Protein AF-A0A7C6UJ28-F1 (afdb_monomer_lite)

Radius of gyration: 17.86 Å; chains: 1; bounding box: 39×26×48 Å

Secondary structure (DSSP, 8-state):
-HHHHHHHHHTT-HHHHHHHHHHHHHHHHHHHHHHHTHHHHHHHHHS-GGGG--HHHHHHHHHHHHHHHHTTB-TTT-PBPEEEEETTEEEEEE-TTSS-EEE----

Structure (mmCIF, N/CA/C/O backbone):
data_AF-A0A7C6UJ28-F1
#
_entry.id   AF-A0A7C6UJ28-F1
#
loop_
_atom_site.group_PDB
_atom_site.id
_atom_site.type_symbol
_atom_site.label_atom_id
_atom_site.label_alt_id
_atom_site.label_comp_id
_atom_site.label_asym_id
_atom_site.label_entity_id
_atom_site.label_seq_id
_atom_site.pdbx_PDB_ins_code
_atom_site.Cartn_x
_atom_site.Cartn_y
_atom_site.Cartn_z
_atom_site.occupancy
_atom_site.B_iso_or_equiv
_atom_site.auth_seq_id
_atom_site.auth_comp_id
_atom_site.auth_asym_id
_atom_site.auth_atom_id
_atom_site.pdbx_PDB_model_num
ATOM 1 N N . MET A 1 1 ? -1.649 4.687 7.424 1.00 88.56 1 MET A N 1
ATOM 2 C CA . MET A 1 1 ? -0.947 3.681 8.258 1.00 88.56 1 MET A CA 1
ATOM 3 C C . MET A 1 1 ? -0.900 4.050 9.739 1.00 88.56 1 MET A C 1
ATOM 5 O O . MET A 1 1 ? -1.548 3.369 10.520 1.00 88.56 1 MET A O 1
ATOM 9 N N . LYS A 1 2 ? -0.223 5.137 10.154 1.00 95.19 2 LYS A N 1
ATOM 10 C CA . LYS A 1 2 ? -0.137 5.535 11.580 1.00 95.19 2 LYS A CA 1
ATOM 11 C C . LYS A 1 2 ? -1.503 5.643 12.280 1.00 95.19 2 LYS A C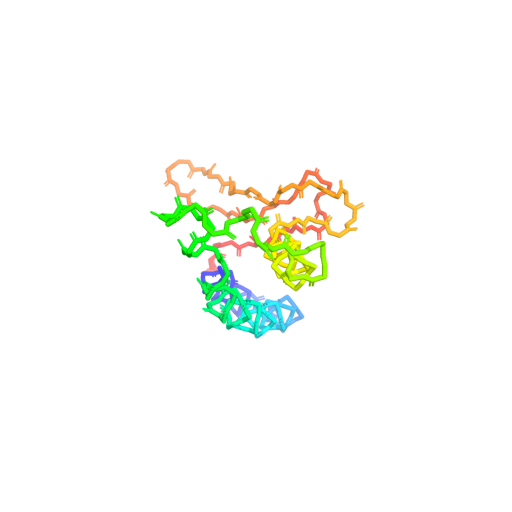 1
ATOM 13 O O . LYS A 1 2 ? -1.683 5.036 13.327 1.00 95.19 2 LYS A O 1
ATOM 18 N N . GLN A 1 3 ? -2.458 6.359 11.679 1.00 96.62 3 GLN A N 1
ATOM 19 C CA . GLN A 1 3 ? -3.813 6.521 12.228 1.00 96.62 3 GLN A CA 1
ATOM 20 C C . GLN A 1 3 ? -4.544 5.182 12.400 1.00 96.62 3 GLN A C 1
ATOM 22 O O . GLN A 1 3 ? -5.068 4.925 13.477 1.00 96.62 3 GLN A O 1
ATOM 27 N N . ALA A 1 4 ? -4.496 4.303 11.392 1.00 97.44 4 ALA A N 1
ATOM 28 C CA . ALA A 1 4 ? -5.105 2.975 11.460 1.00 97.44 4 ALA A CA 1
ATOM 29 C C . ALA A 1 4 ? -4.544 2.130 12.614 1.00 97.44 4 ALA A C 1
ATOM 31 O O . ALA A 1 4 ? -5.300 1.534 13.373 1.00 97.44 4 ALA A O 1
ATOM 32 N N . LYS A 1 5 ? -3.218 2.141 12.814 1.00 98.12 5 LYS A N 1
ATOM 33 C CA . LYS A 1 5 ? -2.581 1.446 13.945 1.00 98.12 5 LYS A CA 1
ATOM 34 C C . LYS A 1 5 ? -3.013 2.019 15.297 1.00 98.12 5 LYS A C 1
ATOM 36 O O . LYS A 1 5 ? -3.275 1.258 16.224 1.00 98.12 5 LYS A O 1
ATOM 41 N N . THR A 1 6 ? -3.092 3.346 15.422 1.00 98.06 6 THR A N 1
ATOM 42 C CA . THR A 1 6 ? -3.585 3.997 16.647 1.00 98.06 6 THR A CA 1
ATOM 43 C C . THR A 1 6 ? -5.035 3.608 16.932 1.00 98.06 6 THR A C 1
ATOM 45 O O . THR A 1 6 ? -5.346 3.243 18.064 1.00 98.06 6 THR A O 1
ATOM 48 N N . ALA A 1 7 ? -5.896 3.623 15.911 1.00 98.00 7 ALA A N 1
ATOM 49 C CA . ALA A 1 7 ? -7.285 3.198 16.025 1.00 98.00 7 ALA A CA 1
ATOM 50 C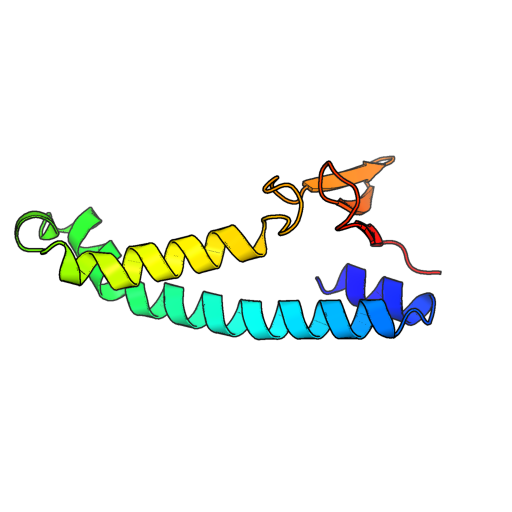 C . ALA A 1 7 ? -7.380 1.725 16.451 1.00 98.00 7 ALA A C 1
ATOM 52 O O . ALA A 1 7 ? -7.968 1.437 17.491 1.00 98.00 7 ALA A O 1
ATOM 53 N N . ALA A 1 8 ? -6.723 0.808 15.733 1.00 97.94 8 ALA A N 1
ATOM 54 C CA . ALA A 1 8 ? -6.696 -0.618 16.063 1.00 97.94 8 ALA A CA 1
ATOM 55 C C . ALA A 1 8 ? -6.257 -0.868 17.514 1.00 97.94 8 ALA A C 1
ATOM 57 O O . ALA A 1 8 ? -6.914 -1.612 18.237 1.00 97.94 8 ALA A O 1
ATOM 58 N N . ARG A 1 9 ? -5.210 -0.172 17.980 1.00 97.94 9 ARG A N 1
ATOM 59 C CA . ARG A 1 9 ? -4.752 -0.250 19.374 1.00 97.94 9 ARG A CA 1
ATOM 60 C C . ARG A 1 9 ? -5.798 0.253 20.372 1.00 97.94 9 ARG A C 1
ATOM 62 O O . ARG A 1 9 ? -5.985 -0.388 21.397 1.00 97.94 9 ARG A O 1
ATOM 69 N N . SER A 1 10 ? -6.464 1.378 20.099 1.00 98.25 10 SER A N 1
ATOM 70 C CA . SER A 1 10 ? -7.496 1.929 20.999 1.00 98.25 10 SER A CA 1
ATOM 71 C C . SER A 1 10 ? -8.731 1.029 21.132 1.00 98.25 10 SER A C 1
ATOM 73 O O . SER A 1 10 ? -9.396 1.041 22.163 1.00 98.25 10 SER A O 1
ATOM 75 N N . TRP A 1 11 ? -9.003 0.225 20.102 1.00 97.75 11 TRP A N 1
ATOM 76 C CA . TRP A 1 11 ? -10.065 -0.779 20.078 1.00 97.75 11 TRP A CA 1
ATOM 77 C C . TRP A 1 11 ? -9.596 -2.169 20.531 1.00 97.75 11 TRP A C 1
ATOM 79 O O . TRP A 1 11 ? -10.367 -3.116 20.430 1.00 97.75 11 TRP A O 1
ATOM 89 N N . GLU A 1 12 ? -8.347 -2.307 20.992 1.00 98.25 12 GLU A N 1
ATOM 90 C CA . GLU A 1 12 ? -7.734 -3.588 21.385 1.00 98.25 12 GLU A CA 1
ATOM 91 C C . GLU A 1 12 ? -7.763 -4.661 20.273 1.00 98.25 12 GLU A C 1
ATOM 93 O O . GLU A 1 12 ? -7.654 -5.860 20.528 1.00 98.25 12 GLU A O 1
ATOM 98 N N . ASN A 1 13 ? -7.849 -4.237 19.006 1.00 97.50 13 ASN A N 1
ATOM 99 C CA . ASN A 1 13 ? -7.786 -5.114 17.840 1.00 97.50 13 ASN A CA 1
ATOM 100 C C . ASN A 1 13 ? -6.321 -5.378 17.457 1.00 97.50 13 ASN A C 1
ATOM 102 O O . ASN A 1 13 ? -5.776 -4.800 16.511 1.00 97.50 13 ASN A O 1
ATOM 106 N N . TYR A 1 14 ? -5.659 -6.224 18.248 1.00 97.50 14 TYR A N 1
ATOM 107 C CA . TYR A 1 14 ? -4.237 -6.530 18.083 1.00 97.50 14 TYR A CA 1
ATOM 108 C C . TYR A 1 14 ? -3.926 -7.311 16.800 1.00 97.50 14 TYR A C 1
ATOM 110 O O . TYR A 1 14 ? -2.863 -7.111 16.221 1.00 97.50 14 TYR A O 1
ATOM 118 N N . GLU A 1 15 ? -4.865 -8.124 16.307 1.00 97.06 15 GLU A N 1
ATOM 119 C CA . GLU A 1 15 ? -4.712 -8.834 15.032 1.00 97.06 15 GLU A CA 1
ATOM 120 C C . GLU A 1 15 ? -4.569 -7.848 13.861 1.00 97.06 15 GLU A C 1
ATOM 122 O O . GLU A 1 15 ? -3.641 -7.951 13.058 1.00 97.06 15 GLU A O 1
ATOM 127 N N . GLU A 1 16 ? -5.455 -6.850 13.785 1.00 96.31 16 GLU A N 1
ATOM 128 C CA . GLU A 1 16 ? -5.381 -5.800 12.766 1.00 96.31 16 GLU A CA 1
ATOM 129 C C . GLU A 1 16 ? -4.129 -4.933 12.944 1.00 96.31 16 GLU A C 1
ATOM 131 O O . GLU A 1 16 ? -3.464 -4.577 11.971 1.00 96.31 16 GLU A O 1
ATOM 136 N N . LEU A 1 17 ? -3.763 -4.623 14.193 1.00 97.94 17 LEU A N 1
ATOM 137 C CA . LEU A 1 17 ? -2.547 -3.871 14.496 1.00 97.94 17 LEU A CA 1
ATOM 138 C C . LEU A 1 17 ? -1.292 -4.574 13.962 1.00 97.94 17 LEU A C 1
ATOM 140 O O . LEU A 1 17 ? -0.425 -3.906 13.395 1.00 97.94 17 LEU A O 1
ATOM 144 N N . ASP A 1 18 ? -1.181 -5.888 14.138 1.00 97.81 18 ASP A N 1
ATOM 145 C CA . ASP A 1 18 ? -0.019 -6.647 13.680 1.00 97.81 18 ASP A CA 1
ATOM 146 C C . ASP A 1 18 ? 0.007 -6.785 12.154 1.00 97.81 18 ASP A C 1
ATOM 148 O O . ASP A 1 18 ? 1.058 -6.546 11.556 1.00 97.81 18 ASP A O 1
ATOM 152 N N . LYS A 1 19 ? -1.145 -7.001 11.500 1.00 95.62 19 LYS A N 1
ATOM 153 C CA . LYS A 1 19 ? -1.245 -6.933 10.028 1.00 95.62 19 LYS A CA 1
ATOM 154 C C . LYS A 1 19 ? -0.757 -5.587 9.491 1.00 95.62 19 LYS A C 1
ATOM 156 O O . LYS A 1 19 ? 0.061 -5.540 8.574 1.00 95.62 19 LYS A O 1
ATOM 161 N N . LEU A 1 20 ? -1.201 -4.483 10.093 1.00 96.94 20 LEU A N 1
ATOM 162 C CA . LEU A 1 20 ? -0.789 -3.133 9.699 1.00 96.94 20 LEU A CA 1
ATOM 163 C C . LEU A 1 20 ? 0.710 -2.876 9.920 1.00 96.94 20 LEU A C 1
ATOM 165 O O . LEU A 1 20 ? 1.307 -2.120 9.153 1.00 96.94 20 LEU A O 1
ATOM 169 N N . LYS A 1 21 ? 1.336 -3.478 10.941 1.00 97.44 21 LYS A N 1
ATOM 170 C CA . LYS A 1 21 ? 2.799 -3.411 11.122 1.00 97.44 21 LYS A CA 1
ATOM 171 C C . LYS A 1 21 ? 3.528 -4.166 10.016 1.00 97.44 21 LYS A C 1
ATOM 173 O O . LYS A 1 21 ? 4.430 -3.596 9.416 1.00 97.44 21 LYS A O 1
ATOM 178 N N . SER A 1 22 ? 3.100 -5.388 9.694 1.00 95.94 22 SER A N 1
ATOM 179 C CA . SER A 1 22 ? 3.709 -6.174 8.614 1.00 95.94 22 SER A CA 1
ATOM 180 C C . SER A 1 22 ? 3.632 -5.454 7.266 1.00 95.94 22 SER A C 1
ATOM 182 O O . SER A 1 22 ? 4.624 -5.402 6.543 1.00 95.94 22 SER A O 1
ATOM 184 N N . ILE A 1 23 ? 2.491 -4.826 6.955 1.00 95.38 23 ILE A N 1
ATOM 185 C CA . ILE A 1 23 ? 2.349 -4.009 5.741 1.00 95.38 23 ILE A CA 1
ATOM 186 C C . ILE A 1 23 ? 3.301 -2.802 5.788 1.00 95.38 23 ILE A C 1
ATOM 188 O O 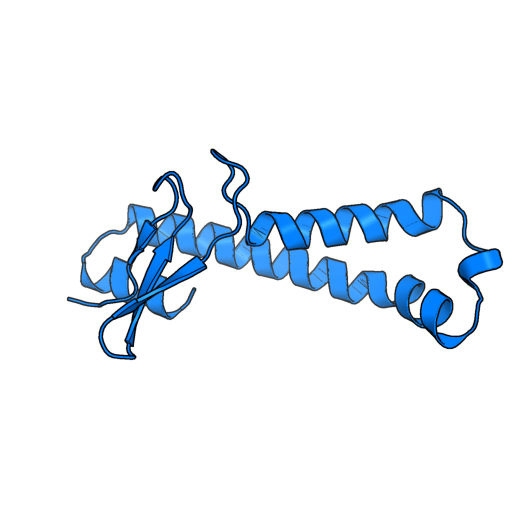. ILE A 1 23 ? 3.871 -2.430 4.764 1.00 95.38 23 ILE A O 1
ATOM 192 N N . GLU A 1 24 ? 3.507 -2.179 6.954 1.00 96.00 24 GLU A N 1
ATOM 193 C CA . GLU A 1 24 ? 4.374 -0.999 7.090 1.00 96.00 24 GLU A CA 1
ATOM 194 C C . GLU A 1 24 ? 5.837 -1.358 6.879 1.00 96.00 24 GLU A C 1
ATOM 196 O O . GLU A 1 24 ? 6.556 -0.629 6.198 1.00 96.00 24 GLU A O 1
ATOM 201 N N . ASP A 1 25 ? 6.267 -2.484 7.435 1.00 95.88 25 ASP A N 1
ATOM 202 C CA . ASP A 1 25 ? 7.632 -2.967 7.283 1.00 95.88 25 ASP A CA 1
ATOM 203 C C . ASP A 1 25 ? 7.904 -3.408 5.842 1.00 95.88 25 ASP A C 1
ATOM 205 O O . ASP A 1 25 ? 8.918 -3.005 5.272 1.00 95.88 25 ASP A O 1
ATOM 209 N N . TYR A 1 26 ? 6.957 -4.102 5.201 1.00 94.69 26 TYR A N 1
ATOM 210 C CA . TYR A 1 26 ? 7.047 -4.402 3.770 1.00 94.69 26 TYR A CA 1
ATOM 211 C C . TYR A 1 26 ? 7.078 -3.127 2.910 1.00 94.69 26 TYR A C 1
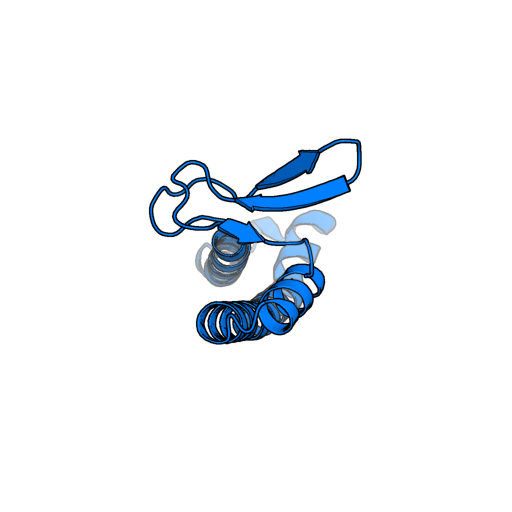ATOM 213 O O . TYR A 1 26 ? 7.864 -3.026 1.971 1.00 94.69 26 TYR A O 1
ATOM 221 N N . SER A 1 27 ? 6.296 -2.102 3.266 1.00 94.88 27 SER A N 1
ATOM 222 C CA . SER A 1 27 ? 6.301 -0.821 2.544 1.00 94.88 27 SER A CA 1
ATOM 223 C C . SER A 1 27 ? 7.669 -0.136 2.592 1.00 94.88 27 SER A C 1
ATOM 225 O O . SER A 1 27 ? 8.100 0.435 1.593 1.00 94.88 27 SER A O 1
ATOM 227 N N . LYS A 1 28 ? 8.378 -0.197 3.730 1.00 95.06 28 LYS A N 1
ATOM 228 C CA . LYS A 1 28 ? 9.730 0.379 3.863 1.00 95.06 28 LYS A CA 1
ATOM 229 C C . LYS A 1 28 ? 10.725 -0.297 2.924 1.00 95.06 28 LYS A C 1
ATOM 231 O O . LYS A 1 28 ? 11.514 0.402 2.293 1.00 95.06 28 LYS A O 1
ATOM 236 N N . ASP A 1 29 ? 10.668 -1.623 2.817 1.00 94.19 29 ASP A N 1
ATOM 237 C CA . ASP A 1 29 ? 11.498 -2.388 1.881 1.00 94.19 29 ASP A CA 1
ATOM 238 C C . ASP A 1 29 ? 11.218 -1.985 0.423 1.00 94.19 29 ASP A C 1
ATOM 240 O O . ASP A 1 29 ? 12.137 -1.633 -0.319 1.00 94.19 29 ASP A O 1
ATOM 244 N N . VAL A 1 30 ? 9.940 -1.936 0.035 1.00 93.88 30 VAL A N 1
ATOM 245 C CA . VAL A 1 30 ? 9.518 -1.516 -1.310 1.00 93.88 30 VAL A CA 1
ATOM 246 C C . VAL A 1 30 ? 9.996 -0.095 -1.632 1.00 93.88 30 VAL A C 1
ATOM 248 O O . VAL A 1 30 ? 10.554 0.138 -2.704 1.00 93.88 30 VAL A O 1
ATOM 251 N N . PHE A 1 31 ? 9.839 0.858 -0.709 1.00 92.31 31 PHE A N 1
ATOM 252 C CA . PHE A 1 31 ? 10.331 2.227 -0.905 1.00 92.31 31 PHE A CA 1
ATOM 253 C C . PHE A 1 31 ? 11.857 2.296 -1.020 1.00 92.31 31 PHE A C 1
ATOM 255 O O . PHE A 1 31 ? 12.371 3.096 -1.804 1.00 92.31 31 PHE A O 1
ATOM 262 N N . GLY A 1 32 ? 12.580 1.442 -0.290 1.00 91.94 32 GLY A N 1
ATOM 263 C CA . GLY A 1 32 ? 14.026 1.288 -0.435 1.00 91.94 32 GLY A CA 1
ATOM 264 C C . GLY A 1 32 ? 14.415 0.860 -1.850 1.00 91.94 32 GLY A C 1
ATOM 265 O O . GLY A 1 32 ? 15.249 1.516 -2.475 1.00 91.94 32 GLY A O 1
ATOM 266 N N . ARG A 1 33 ? 13.754 -0.175 -2.386 1.00 89.44 33 ARG A N 1
ATOM 267 C CA . ARG A 1 33 ? 13.991 -0.686 -3.748 1.00 89.44 33 ARG A CA 1
ATOM 268 C C . ARG A 1 33 ? 13.725 0.367 -4.826 1.00 89.44 33 ARG A C 1
ATOM 270 O O . ARG A 1 33 ? 14.575 0.597 -5.675 1.00 89.44 33 ARG A O 1
ATOM 277 N N . ILE A 1 34 ? 12.615 1.099 -4.739 1.00 88.19 34 ILE A N 1
ATOM 278 C CA . ILE A 1 34 ? 12.293 2.171 -5.704 1.00 88.19 34 ILE A CA 1
ATOM 279 C C . ILE A 1 34 ? 13.366 3.261 -5.726 1.00 88.19 34 ILE A C 1
ATOM 281 O O . ILE A 1 34 ? 13.692 3.793 -6.786 1.00 88.19 34 ILE A O 1
ATOM 285 N N . ASN A 1 35 ? 13.918 3.614 -4.562 1.00 86.75 35 ASN A N 1
ATOM 286 C CA . ASN A 1 35 ? 14.965 4.625 -4.503 1.00 86.75 35 ASN A CA 1
ATOM 287 C C . ASN A 1 35 ? 16.270 4.148 -5.162 1.00 86.75 35 ASN A C 1
ATOM 289 O O . ASN A 1 35 ? 16.974 4.971 -5.746 1.00 86.75 35 ASN A O 1
ATOM 293 N N . VAL A 1 36 ? 16.570 2.844 -5.106 1.00 85.06 36 VAL A N 1
ATOM 294 C CA . VAL A 1 36 ? 17.700 2.246 -5.833 1.00 85.06 36 VAL A CA 1
ATOM 295 C C . VAL A 1 36 ? 17.494 2.400 -7.338 1.00 85.06 36 VAL A C 1
ATOM 297 O O . VAL A 1 36 ? 18.372 2.942 -7.999 1.00 85.06 36 VAL A O 1
ATOM 300 N N . GLU A 1 37 ? 16.314 2.063 -7.865 1.00 86.69 37 GLU A N 1
ATOM 301 C CA . GLU A 1 37 ? 16.014 2.082 -9.312 1.00 86.69 37 GLU A CA 1
ATOM 302 C C . GLU A 1 37 ? 16.031 3.475 -9.975 1.00 86.69 37 GLU A C 1
ATOM 304 O O . GLU A 1 37 ? 15.927 3.600 -11.198 1.00 86.69 37 GLU A O 1
ATOM 309 N N . ARG A 1 38 ? 16.230 4.554 -9.205 1.00 81.81 38 ARG A N 1
ATOM 310 C CA . ARG A 1 38 ? 16.411 5.912 -9.752 1.00 81.81 38 ARG A CA 1
ATOM 311 C C . ARG A 1 38 ? 17.616 6.022 -10.690 1.00 81.81 38 ARG A C 1
ATOM 313 O O . ARG A 1 38 ? 17.635 6.934 -11.516 1.00 81.81 38 ARG A O 1
ATOM 320 N N . TRP A 1 39 ? 18.592 5.117 -10.570 1.00 78.00 39 TRP A N 1
ATOM 321 C CA . TRP A 1 39 ? 19.770 5.061 -11.439 1.00 78.00 39 TRP A CA 1
ATOM 322 C C . TRP A 1 39 ? 19.406 4.851 -12.914 1.00 78.00 39 TRP A C 1
ATOM 324 O O . TRP A 1 39 ? 20.059 5.441 -13.761 1.00 78.00 39 TRP A O 1
ATOM 334 N N . ALA A 1 40 ? 18.365 4.064 -13.213 1.00 77.38 40 ALA A N 1
ATOM 335 C CA . ALA A 1 40 ? 17.908 3.801 -14.577 1.00 77.38 40 ALA A CA 1
ATOM 336 C C . ALA A 1 40 ? 16.836 4.810 -15.010 1.00 77.38 40 ALA A C 1
ATOM 338 O O . ALA A 1 40 ? 16.842 5.300 -16.136 1.00 77.38 40 ALA A O 1
ATOM 339 N N . VAL A 1 41 ? 15.927 5.184 -14.104 1.00 75.38 41 VAL A N 1
ATOM 340 C CA . VAL A 1 41 ? 14.827 6.105 -14.437 1.00 75.38 41 VAL A CA 1
ATOM 341 C C . VAL A 1 41 ? 15.342 7.502 -14.790 1.00 75.38 41 VAL A C 1
ATOM 343 O O . VAL A 1 41 ? 14.894 8.085 -15.777 1.00 75.38 41 VAL A O 1
ATOM 346 N N . ASN A 1 42 ? 16.280 8.053 -14.011 1.00 74.94 42 ASN A N 1
ATOM 347 C CA . ASN A 1 42 ? 16.731 9.427 -14.233 1.00 74.94 42 ASN A CA 1
ATOM 348 C C . ASN A 1 42 ? 17.430 9.596 -15.600 1.00 74.94 42 ASN A C 1
ATOM 350 O O . ASN A 1 42 ? 17.041 10.516 -16.322 1.00 74.94 42 ASN A O 1
ATOM 354 N N . PRO A 1 43 ? 18.394 8.747 -16.013 1.00 77.88 43 PRO A N 1
ATOM 355 C CA . PRO A 1 43 ? 19.049 8.903 -17.309 1.00 77.88 43 PRO A CA 1
ATOM 356 C C . PRO A 1 43 ? 18.160 8.560 -18.499 1.00 77.88 43 PRO A C 1
ATOM 358 O O . PRO A 1 43 ? 18.194 9.282 -19.498 1.00 77.88 43 PRO A O 1
ATOM 361 N N . ALA A 1 44 ? 17.290 7.548 -18.371 1.00 75.31 44 ALA A N 1
ATOM 362 C CA . ALA A 1 44 ? 16.293 7.243 -19.397 1.00 75.31 44 ALA A CA 1
ATOM 363 C C . ALA A 1 44 ? 15.396 8.450 -19.701 1.00 75.31 44 ALA A C 1
ATOM 365 O O . ALA A 1 44 ? 15.121 8.731 -20.863 1.00 75.31 44 ALA A O 1
ATOM 366 N N . VAL A 1 45 ? 14.942 9.175 -18.674 1.00 77.75 45 VAL A N 1
ATOM 367 C CA . VAL A 1 45 ? 14.006 10.298 -18.846 1.00 77.75 45 VAL A CA 1
ATOM 368 C C . VAL A 1 45 ? 14.719 11.598 -19.226 1.00 77.75 45 VAL A C 1
ATOM 370 O O . VAL A 1 45 ? 14.195 12.364 -20.033 1.00 77.75 45 VAL A O 1
ATOM 373 N N . HIS A 1 46 ? 15.892 11.876 -18.647 1.00 76.06 46 HIS A N 1
ATOM 374 C CA . HIS A 1 46 ? 16.538 13.188 -18.769 1.00 76.06 46 HIS A CA 1
ATOM 375 C C . HIS A 1 46 ? 17.661 13.264 -19.806 1.00 76.06 46 HIS A C 1
ATOM 377 O O . HIS A 1 46 ? 17.943 14.364 -20.280 1.00 76.06 46 HIS A O 1
ATOM 383 N N . PHE A 1 47 ? 18.288 12.143 -20.174 1.00 75.56 47 PHE A N 1
ATOM 384 C CA . PHE A 1 47 ? 19.473 12.137 -21.043 1.00 75.56 47 PHE A CA 1
ATOM 385 C C . PHE A 1 47 ? 19.301 11.310 -22.325 1.00 75.56 47 PHE A C 1
ATOM 387 O O . PHE A 1 47 ? 20.236 11.215 -23.110 1.00 75.56 47 PHE A O 1
ATOM 394 N N . ASN A 1 48 ? 18.101 10.768 -22.585 1.00 72.12 48 ASN A N 1
ATOM 395 C CA . ASN A 1 48 ? 17.798 9.902 -23.735 1.00 72.12 48 ASN A CA 1
ATOM 396 C C . ASN A 1 48 ? 18.647 8.617 -23.828 1.00 72.12 48 ASN A C 1
ATOM 398 O O . ASN A 1 48 ? 18.637 7.951 -24.859 1.00 72.12 48 ASN A O 1
ATOM 402 N N . GLU A 1 49 ? 19.300 8.207 -22.738 1.00 76.31 49 GLU A N 1
ATOM 403 C CA . GLU A 1 49 ? 20.057 6.945 -22.656 1.00 76.31 49 GLU A CA 1
ATOM 404 C C . GLU A 1 49 ? 19.145 5.702 -22.689 1.00 76.31 49 GLU A C 1
ATOM 406 O O . GLU A 1 49 ? 19.622 4.573 -22.743 1.00 76.31 49 GLU A O 1
ATOM 411 N N . TRP A 1 50 ? 17.815 5.883 -22.718 1.00 69.56 50 TRP A N 1
ATOM 412 C CA . TRP A 1 50 ? 16.854 4.785 -22.871 1.00 69.56 50 TRP A CA 1
ATOM 413 C C . TRP A 1 50 ? 17.089 3.959 -24.141 1.00 69.56 50 TRP A C 1
ATOM 415 O O . TRP A 1 50 ? 16.703 2.794 -24.173 1.00 69.56 50 TRP A O 1
ATOM 425 N N . ALA A 1 51 ? 17.706 4.546 -25.174 1.00 76.06 51 ALA A N 1
ATOM 426 C CA . ALA A 1 51 ? 18.042 3.851 -26.415 1.00 76.06 51 ALA A CA 1
ATOM 427 C C . ALA A 1 51 ? 19.130 2.776 -26.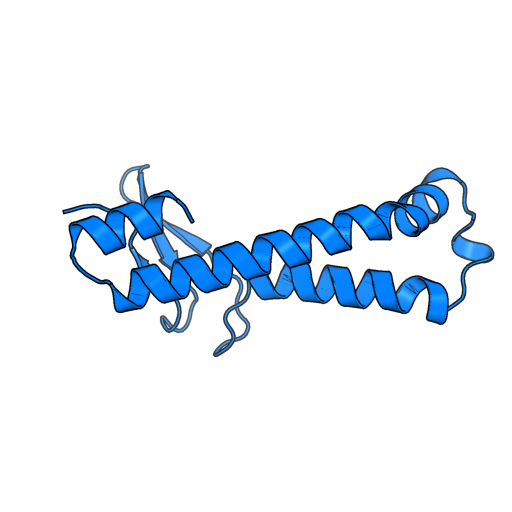226 1.00 76.06 51 ALA A C 1
ATOM 429 O O . ALA A 1 51 ? 19.175 1.827 -27.007 1.00 76.06 51 ALA A O 1
ATOM 430 N N . ASP A 1 52 ? 19.957 2.905 -25.184 1.00 83.19 52 ASP A N 1
ATOM 431 C CA . ASP A 1 52 ? 21.041 1.973 -24.859 1.00 83.19 52 ASP A CA 1
ATOM 432 C C . ASP A 1 52 ? 20.622 0.918 -23.821 1.00 83.19 52 ASP A C 1
ATOM 434 O O . ASP A 1 52 ? 21.351 -0.043 -23.573 1.00 83.19 52 ASP A O 1
ATOM 438 N N . PHE A 1 53 ? 19.437 1.067 -23.219 1.00 86.06 53 PHE A N 1
ATOM 439 C CA . PHE A 1 53 ? 18.913 0.118 -22.244 1.00 86.06 53 PHE A CA 1
ATOM 440 C C . PHE A 1 53 ? 18.261 -1.095 -22.900 1.00 86.06 53 PHE A C 1
ATOM 442 O O . PHE A 1 53 ? 17.522 -1.015 -23.883 1.00 86.06 53 PHE A O 1
ATOM 449 N N . THR A 1 54 ? 18.498 -2.248 -22.291 1.00 88.12 54 THR A N 1
ATOM 450 C CA . THR A 1 54 ? 17.919 -3.527 -22.684 1.00 88.12 54 THR A CA 1
ATOM 451 C C . THR A 1 54 ? 16.664 -3.836 -21.864 1.00 88.12 54 THR A C 1
ATOM 453 O O . THR A 1 54 ? 16.449 -3.277 -20.783 1.00 88.12 54 THR A O 1
ATOM 456 N N . PRO A 1 55 ? 15.822 -4.786 -22.307 1.00 90.06 55 PRO A N 1
ATOM 457 C CA . PRO A 1 55 ? 14.718 -5.281 -21.485 1.00 90.06 55 PRO A CA 1
ATOM 458 C C . PRO A 1 55 ? 15.156 -5.777 -20.096 1.00 90.06 55 PRO A C 1
ATOM 460 O O . PRO A 1 55 ? 14.387 -5.693 -19.139 1.00 90.06 55 PRO A O 1
ATOM 463 N N . GLN A 1 56 ? 16.382 -6.290 -19.973 1.00 91.25 56 GLN A N 1
ATOM 464 C CA . GLN A 1 56 ? 16.949 -6.765 -18.714 1.00 91.25 56 GLN A CA 1
ATOM 465 C C . GLN A 1 56 ? 17.241 -5.612 -17.747 1.00 91.25 56 GLN A C 1
ATOM 467 O O . GLN A 1 56 ? 17.014 -5.784 -16.551 1.00 91.25 56 GLN A O 1
ATOM 472 N N . ASP A 1 57 ? 17.644 -4.443 -18.253 1.00 88.19 57 ASP A N 1
ATOM 473 C CA . ASP A 1 57 ? 17.884 -3.240 -17.441 1.00 88.19 57 ASP A CA 1
ATOM 474 C C . ASP A 1 57 ? 16.574 -2.667 -16.882 1.00 88.19 57 ASP A C 1
ATOM 476 O O . ASP A 1 57 ? 16.520 -2.196 -15.748 1.00 88.19 57 ASP A O 1
ATOM 480 N N . PHE A 1 58 ? 15.476 -2.777 -17.639 1.00 88.88 58 PHE A N 1
ATOM 481 C CA . PHE A 1 58 ? 14.155 -2.325 -17.192 1.00 88.88 58 PHE A CA 1
ATOM 482 C C . PHE A 1 58 ? 13.426 -3.313 -16.283 1.00 88.88 58 PHE A C 1
ATOM 484 O O . PHE A 1 58 ? 12.538 -2.905 -15.534 1.00 88.88 58 PHE A O 1
ATOM 491 N N . LYS A 1 59 ? 13.762 -4.606 -16.323 1.00 92.25 59 LYS A N 1
ATOM 492 C CA . LYS A 1 59 ? 13.101 -5.617 -15.490 1.00 92.25 59 LYS A CA 1
ATOM 493 C C . LYS A 1 59 ? 13.088 -5.277 -13.985 1.00 92.25 59 LYS A C 1
ATOM 495 O O . LYS A 1 59 ? 11.995 -5.302 -13.418 1.00 92.25 59 LYS A O 1
ATOM 500 N N . PRO A 1 60 ? 14.214 -4.931 -13.328 1.00 91.38 60 PRO A N 1
ATOM 501 C CA . PRO A 1 60 ? 14.204 -4.574 -11.905 1.00 91.38 60 PRO A CA 1
ATOM 502 C C . PRO A 1 60 ? 13.400 -3.297 -11.617 1.00 91.38 60 PRO A C 1
ATOM 504 O O . PRO A 1 60 ? 12.732 -3.212 -10.581 1.00 91.38 60 PRO A O 1
ATOM 507 N N . VAL A 1 61 ? 13.372 -2.349 -12.561 1.00 91.06 61 VAL A N 1
ATOM 508 C CA . VAL A 1 61 ? 12.533 -1.145 -12.482 1.00 91.06 61 VAL A CA 1
ATOM 509 C C . VAL A 1 61 ? 11.056 -1.537 -12.488 1.00 91.06 61 VAL A C 1
ATOM 511 O O . VAL A 1 61 ? 10.313 -1.182 -11.574 1.00 91.06 61 VAL A O 1
ATOM 514 N N . VAL A 1 62 ? 10.625 -2.329 -13.472 1.00 92.50 62 VAL A N 1
ATOM 515 C CA . VAL A 1 62 ? 9.236 -2.796 -13.593 1.00 92.50 62 VAL A CA 1
ATOM 516 C C . VAL A 1 62 ? 8.812 -3.596 -12.361 1.00 92.50 62 VAL A C 1
ATOM 518 O O . VAL A 1 62 ? 7.748 -3.336 -11.801 1.00 92.50 62 VAL A O 1
ATOM 521 N N . ASP A 1 63 ? 9.645 -4.526 -11.893 1.00 93.69 63 ASP A N 1
ATOM 522 C CA . ASP A 1 63 ? 9.354 -5.350 -10.715 1.00 93.69 63 ASP A CA 1
ATOM 523 C C . ASP A 1 63 ? 9.227 -4.490 -9.435 1.00 93.69 63 ASP A C 1
ATOM 525 O O . ASP A 1 63 ? 8.344 -4.726 -8.598 1.00 93.69 63 ASP A O 1
ATOM 529 N N . SER A 1 64 ? 10.041 -3.436 -9.304 1.00 92.56 64 SER A N 1
ATOM 530 C CA . SER A 1 64 ? 9.964 -2.478 -8.191 1.00 92.56 64 SER A CA 1
ATOM 531 C C . SER A 1 64 ? 8.698 -1.622 -8.239 1.00 92.56 64 SER A C 1
ATOM 533 O O . SER A 1 64 ? 8.044 -1.434 -7.212 1.00 92.56 64 SER A O 1
ATOM 535 N N . PHE A 1 65 ? 8.296 -1.148 -9.420 1.00 92.56 65 PHE A N 1
ATOM 536 C CA . PHE A 1 65 ? 7.044 -0.403 -9.581 1.00 92.56 65 PHE A CA 1
ATOM 537 C C . PHE A 1 65 ? 5.812 -1.296 -9.388 1.00 92.56 65 PHE A C 1
ATOM 539 O O . PHE A 1 65 ? 4.859 -0.875 -8.739 1.00 92.56 65 PHE A O 1
ATOM 546 N N . ASN A 1 66 ? 5.834 -2.548 -9.845 1.00 93.81 66 ASN A N 1
ATOM 547 C CA . ASN A 1 66 ? 4.770 -3.509 -9.536 1.00 93.81 66 ASN A CA 1
ATOM 548 C C . ASN A 1 66 ? 4.643 -3.730 -8.022 1.00 93.81 66 ASN A C 1
ATOM 550 O O . ASN A 1 66 ? 3.533 -3.699 -7.490 1.00 93.81 66 ASN A O 1
ATOM 554 N N . SER A 1 67 ? 5.774 -3.863 -7.318 1.00 94.25 67 SER A N 1
ATOM 555 C CA . SER A 1 67 ? 5.796 -3.954 -5.851 1.00 94.25 67 SER A CA 1
ATOM 556 C C . SER A 1 67 ? 5.244 -2.687 -5.180 1.00 94.25 67 SER A C 1
ATOM 558 O O . SER A 1 67 ? 4.588 -2.779 -4.146 1.00 94.25 67 SER A O 1
ATOM 560 N N . LEU A 1 68 ? 5.475 -1.500 -5.760 1.00 94.06 68 LEU A N 1
ATOM 561 C CA . LEU A 1 68 ? 4.873 -0.248 -5.289 1.00 94.06 68 LEU A CA 1
ATOM 562 C C . LEU A 1 68 ? 3.352 -0.284 -5.413 1.00 94.06 68 LEU A C 1
ATOM 564 O O . LEU A 1 68 ? 2.647 0.008 -4.449 1.00 94.06 68 LEU A O 1
ATOM 568 N N . PHE A 1 69 ? 2.841 -0.613 -6.600 1.00 93.31 69 PHE A N 1
ATOM 569 C CA . PHE A 1 69 ? 1.403 -0.607 -6.856 1.00 93.31 69 PHE A CA 1
ATOM 570 C C . PHE A 1 69 ? 0.671 -1.644 -6.004 1.00 93.31 69 PHE A C 1
ATOM 572 O O . PHE A 1 69 ? -0.418 -1.350 -5.507 1.00 93.31 69 PHE A O 1
ATOM 579 N N . SER A 1 70 ? 1.288 -2.802 -5.749 1.00 93.81 70 SER A N 1
ATOM 580 C CA . SER A 1 70 ? 0.687 -3.834 -4.902 1.00 93.81 70 SER A CA 1
ATOM 581 C C . SER A 1 70 ? 0.457 -3.365 -3.460 1.00 93.81 70 SER A C 1
ATOM 583 O O . SER A 1 70 ? -0.496 -3.814 -2.836 1.00 93.81 70 SER A O 1
ATOM 585 N N . LEU A 1 71 ? 1.247 -2.416 -2.930 1.00 94.75 71 LEU A N 1
ATOM 586 C CA . LEU A 1 71 ? 1.009 -1.842 -1.590 1.00 94.75 71 LEU A CA 1
ATOM 587 C C . LEU A 1 71 ? -0.354 -1.150 -1.459 1.00 94.75 71 LEU A C 1
ATOM 589 O O 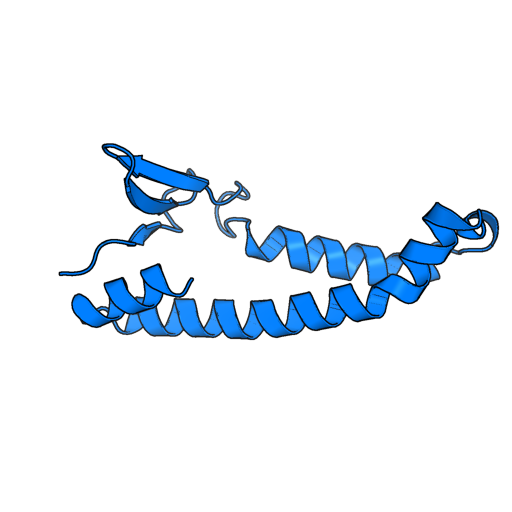. LEU A 1 71 ? -0.883 -1.013 -0.355 1.00 94.75 71 LEU A O 1
ATOM 593 N N . PHE A 1 72 ? -0.904 -0.678 -2.576 1.00 95.12 72 PHE A N 1
ATOM 594 C CA . PHE A 1 72 ? -2.161 0.062 -2.627 1.00 95.12 72 PHE A CA 1
ATOM 595 C C . PHE A 1 72 ? -3.271 -0.729 -3.309 1.00 95.12 72 PHE A C 1
ATOM 597 O O . PHE A 1 72 ? -4.318 -0.158 -3.610 1.00 95.12 72 PHE A O 1
ATOM 604 N N . GLN A 1 73 ? -3.071 -2.022 -3.552 1.00 96.31 73 GLN A N 1
ATOM 605 C CA . GLN A 1 73 ? -4.038 -2.885 -4.207 1.00 96.31 73 GLN A CA 1
ATOM 606 C C . GLN A 1 73 ? -4.572 -3.923 -3.224 1.00 96.31 73 GLN A C 1
ATOM 608 O O . GLN A 1 73 ? -3.873 -4.414 -2.345 1.00 96.31 73 GLN A O 1
ATOM 613 N N . CYS A 1 74 ? -5.849 -4.255 -3.356 1.00 96.62 74 CYS A N 1
ATOM 614 C CA . CYS A 1 74 ? -6.430 -5.352 -2.608 1.00 96.62 74 CYS A CA 1
ATOM 615 C C . CYS A 1 74 ? -6.076 -6.702 -3.243 1.00 96.62 74 CYS A C 1
ATOM 617 O O . CYS A 1 74 ? -6.484 -6.960 -4.374 1.00 96.62 74 CYS A O 1
ATOM 619 N N . ASP A 1 75 ? -5.458 -7.602 -2.479 1.00 94.69 75 ASP A N 1
ATOM 620 C CA . ASP A 1 75 ? -5.098 -8.950 -2.952 1.00 94.69 75 ASP A CA 1
ATOM 621 C C . ASP A 1 75 ? -6.302 -9.816 -3.353 1.00 94.69 75 ASP A C 1
ATOM 623 O O . ASP A 1 75 ? -6.161 -10.762 -4.124 1.00 94.69 75 ASP A O 1
ATOM 627 N N . LYS A 1 76 ? -7.505 -9.518 -2.838 1.00 96.75 76 LYS A N 1
ATOM 628 C CA . LYS A 1 76 ? -8.714 -10.296 -3.159 1.00 96.75 76 LYS A CA 1
ATOM 629 C C . LYS A 1 76 ? -9.437 -9.824 -4.413 1.00 96.75 76 LYS A C 1
ATOM 631 O O . LYS A 1 76 ? -9.910 -10.657 -5.175 1.00 96.75 76 LYS A O 1
ATOM 636 N N . CYS A 1 77 ? -9.593 -8.515 -4.604 1.00 96.88 77 CYS A N 1
ATOM 637 C CA . CYS A 1 77 ? -10.390 -7.974 -5.712 1.00 96.88 77 CYS A CA 1
ATOM 638 C C . CYS A 1 77 ? -9.590 -7.151 -6.722 1.00 96.88 77 CYS A C 1
ATOM 640 O O . CYS A 1 77 ? -10.174 -6.648 -7.677 1.00 96.88 77 CYS A O 1
ATOM 642 N N . GLY A 1 78 ? -8.288 -6.957 -6.510 1.00 95.56 78 GLY A N 1
ATOM 643 C CA . GLY A 1 78 ? -7.420 -6.197 -7.409 1.00 95.56 78 GLY A CA 1
ATOM 644 C C . GLY A 1 78 ? -7.735 -4.699 -7.477 1.00 95.56 78 GLY A C 1
ATOM 645 O O . GLY A 1 78 ? -7.131 -3.979 -8.266 1.00 95.56 78 GLY A O 1
ATOM 646 N N . THR A 1 79 ? -8.675 -4.189 -6.682 1.00 96.44 79 THR A N 1
ATOM 647 C CA . THR A 1 79 ? -9.020 -2.762 -6.709 1.00 96.44 79 THR A CA 1
ATOM 648 C C . THR A 1 79 ? -8.066 -1.964 -5.842 1.00 96.44 79 THR A C 1
ATOM 650 O O . THR A 1 79 ? -7.640 -2.441 -4.787 1.00 96.44 79 THR A O 1
ATOM 653 N N . ILE A 1 80 ? -7.816 -0.721 -6.239 1.00 96.75 80 ILE A N 1
ATOM 654 C CA . ILE A 1 80 ? -7.025 0.219 -5.451 1.00 96.75 80 ILE A CA 1
ATOM 655 C C . ILE A 1 80 ? -7.735 0.548 -4.132 1.00 96.75 80 ILE A C 1
ATOM 657 O O . ILE A 1 80 ? -8.962 0.695 -4.074 1.00 96.75 80 ILE A O 1
ATOM 661 N N . LEU A 1 81 ? -6.948 0.631 -3.065 1.00 97.31 81 LEU A N 1
ATOM 662 C CA . LEU A 1 81 ? -7.399 1.074 -1.757 1.00 97.31 81 LEU A CA 1
ATOM 663 C C . LEU A 1 81 ? -7.759 2.560 -1.814 1.00 97.31 81 LEU A C 1
ATOM 665 O O . LEU A 1 81 ? -7.007 3.376 -2.341 1.00 97.31 81 LEU A O 1
ATOM 669 N N . HIS A 1 82 ? -8.896 2.921 -1.237 1.00 96.81 82 HIS A N 1
ATOM 670 C CA . HIS A 1 82 ? -9.409 4.282 -1.233 1.00 96.81 82 HIS A CA 1
ATOM 671 C C . HIS A 1 82 ? -9.754 4.738 0.183 1.00 96.81 82 HIS A C 1
ATOM 673 O O . HIS A 1 82 ? -10.098 3.946 1.063 1.00 96.81 82 HIS A O 1
ATOM 679 N N . LEU A 1 83 ? -9.647 6.046 0.396 1.00 97.12 83 LEU A N 1
ATOM 680 C CA . LEU A 1 83 ? -10.031 6.690 1.640 1.00 97.12 83 LEU A CA 1
ATOM 681 C C . LEU A 1 83 ? -11.545 6.910 1.653 1.00 97.12 83 LEU A C 1
ATOM 683 O O . LEU A 1 83 ? -12.103 7.494 0.728 1.00 97.12 83 LEU A O 1
ATOM 687 N N . VAL A 1 84 ? -12.195 6.472 2.721 1.00 96.88 84 VAL A N 1
ATOM 688 C CA . VAL A 1 84 ? -13.580 6.813 3.034 1.00 96.88 84 VAL A CA 1
ATOM 689 C C . VAL A 1 84 ? -13.561 8.022 3.953 1.00 96.88 84 VAL A C 1
ATOM 691 O O . VAL A 1 84 ? -12.897 8.001 4.994 1.00 96.88 84 VAL A O 1
ATOM 694 N N . THR A 1 85 ? -14.294 9.061 3.573 1.00 96.38 85 THR A N 1
ATOM 695 C CA . THR A 1 85 ? -14.452 10.277 4.366 1.00 96.38 85 THR A CA 1
ATOM 696 C C . THR A 1 85 ? -15.911 10.492 4.752 1.00 96.38 85 THR A C 1
ATOM 698 O O . THR A 1 85 ? -16.822 10.127 4.011 1.00 96.38 85 THR A O 1
ATOM 701 N N . SER A 1 86 ? -16.131 11.086 5.922 1.00 94.50 86 SER A N 1
ATOM 702 C CA . SER A 1 86 ? -17.442 11.529 6.397 1.00 94.50 86 SER A CA 1
ATOM 703 C C . SER A 1 86 ? -17.284 12.883 7.069 1.00 94.50 86 SER A C 1
ATOM 705 O O . SER A 1 86 ? -16.379 13.071 7.879 1.00 94.50 86 SER A O 1
ATOM 707 N N . GLU A 1 87 ? -18.127 13.849 6.701 1.00 92.31 87 GLU A N 1
ATOM 708 C CA . GLU A 1 87 ? -18.108 15.205 7.280 1.00 92.31 87 GLU A CA 1
ATOM 709 C C . GLU A 1 87 ? -16.705 15.854 7.271 1.00 92.31 87 GLU A C 1
ATOM 711 O O . GLU A 1 87 ? -16.278 16.491 8.229 1.00 92.31 87 GLU A O 1
ATOM 716 N N . GLY A 1 88 ? -15.939 15.638 6.195 1.00 90.50 88 GLY A N 1
ATOM 717 C CA . GLY A 1 88 ? -14.577 16.170 6.046 1.00 90.50 88 GLY A CA 1
ATOM 718 C C . GLY A 1 88 ? -13.490 15.423 6.828 1.00 90.50 88 GLY A C 1
ATOM 719 O O . GLY A 1 88 ? -12.318 15.778 6.732 1.00 90.50 88 GLY A O 1
ATOM 720 N N . ASN A 1 89 ? -13.841 14.366 7.557 1.00 92.62 89 ASN A N 1
ATOM 721 C CA . ASN A 1 89 ? -12.897 13.550 8.302 1.00 92.62 89 ASN A CA 1
ATOM 722 C C . ASN A 1 89 ? -12.622 12.212 7.616 1.00 92.62 89 ASN A C 1
ATOM 724 O O . ASN A 1 89 ? -13.500 11.619 6.996 1.00 92.62 89 ASN A O 1
ATOM 728 N N . SER A 1 90 ? -11.403 11.707 7.785 1.00 95.75 90 SER A N 1
ATOM 729 C CA . SER A 1 90 ? -10.997 10.371 7.348 1.00 95.75 90 SER A CA 1
ATOM 730 C C . SER A 1 90 ? -11.546 9.293 8.285 1.00 95.75 90 SER A C 1
ATOM 732 O O . SER A 1 90 ? -11.170 9.249 9.455 1.00 95.75 90 SER A O 1
ATOM 734 N N . GLU A 1 91 ? -12.380 8.395 7.761 1.00 97.06 91 GLU A N 1
ATOM 735 C CA . GLU A 1 91 ? -13.046 7.343 8.542 1.00 97.06 91 GLU A CA 1
ATOM 736 C C . GLU A 1 91 ? -12.360 5.986 8.410 1.00 97.06 91 GLU A C 1
ATOM 738 O O . GLU A 1 91 ? -12.128 5.292 9.398 1.00 97.06 91 GLU A O 1
ATOM 743 N N . ALA A 1 92 ? -12.028 5.593 7.182 1.00 97.38 92 ALA A N 1
ATOM 744 C CA . ALA A 1 92 ? -11.454 4.284 6.903 1.00 97.38 92 ALA A CA 1
ATOM 745 C C . ALA A 1 92 ? -10.622 4.292 5.619 1.00 97.38 92 ALA A C 1
ATOM 747 O O . ALA A 1 92 ? -10.850 5.113 4.736 1.00 97.38 92 ALA A O 1
ATOM 748 N N . VAL A 1 93 ? -9.709 3.335 5.474 1.00 97.75 93 VAL A N 1
ATOM 749 C CA . VAL A 1 93 ? -9.144 2.955 4.169 1.00 97.75 93 VAL A CA 1
ATOM 750 C C . VAL A 1 93 ? -9.752 1.621 3.765 1.00 97.75 93 VAL A C 1
ATOM 752 O O . VAL A 1 93 ? -9.686 0.663 4.535 1.00 97.75 93 VAL A O 1
ATOM 755 N N . LYS A 1 94 ? -10.356 1.547 2.577 1.00 97.31 94 LYS A N 1
ATOM 756 C CA . LYS A 1 94 ? -11.076 0.354 2.124 1.00 97.31 94 LYS A CA 1
ATOM 757 C C . LYS A 1 94 ? -10.730 -0.037 0.696 1.00 97.31 94 LYS A C 1
ATOM 759 O O . LYS A 1 94 ? -10.264 0.771 -0.096 1.00 97.31 94 LYS A O 1
ATOM 764 N N . CYS A 1 95 ? -10.999 -1.293 0.369 1.00 97.75 95 CYS A N 1
ATOM 765 C CA . CYS A 1 95 ? -11.146 -1.762 -1.009 1.00 97.75 95 CYS A CA 1
ATOM 766 C C . CYS A 1 95 ? -12.632 -1.927 -1.361 1.00 97.75 95 CYS A C 1
ATOM 768 O O . CYS A 1 95 ? -13.488 -1.897 -0.475 1.00 97.75 95 CYS A O 1
ATOM 770 N N . ASN A 1 96 ? -12.947 -2.182 -2.632 1.00 96.75 96 ASN A N 1
ATOM 771 C CA . ASN A 1 96 ? -14.341 -2.308 -3.075 1.00 96.75 96 ASN A CA 1
ATOM 772 C C . ASN A 1 96 ? -15.024 -3.592 -2.576 1.00 96.75 96 ASN A C 1
ATOM 774 O O . ASN A 1 96 ? -16.236 -3.600 -2.395 1.00 96.75 96 ASN A O 1
ATOM 778 N N . CYS A 1 97 ? -14.269 -4.673 -2.338 1.00 97.31 97 CYS A N 1
ATOM 779 C CA . CYS A 1 97 ? -14.835 -5.937 -1.846 1.00 97.31 97 CYS A CA 1
ATOM 780 C C . CYS A 1 97 ? -14.927 -6.029 -0.313 1.00 97.31 97 CYS A C 1
ATOM 782 O O . CYS A 1 97 ? -15.412 -7.026 0.215 1.00 97.31 97 CYS A O 1
ATOM 784 N N . GLY A 1 98 ? -14.432 -5.021 0.412 1.00 95.56 98 GLY A N 1
ATOM 785 C CA . GLY A 1 98 ? -14.455 -4.971 1.875 1.00 95.56 98 GLY A CA 1
ATOM 786 C C . GLY A 1 98 ? -13.433 -5.858 2.595 1.00 95.56 98 GLY A C 1
ATOM 787 O O . GLY A 1 98 ? -13.351 -5.784 3.817 1.00 95.56 98 GLY A O 1
ATOM 788 N N . SER A 1 99 ? -12.620 -6.657 1.890 1.00 96.44 99 SER A N 1
ATOM 789 C CA . SER A 1 99 ? -11.595 -7.489 2.543 1.00 96.44 99 SER A CA 1
ATOM 790 C C . SER A 1 99 ? -10.479 -6.674 3.198 1.00 96.44 99 SER A C 1
ATOM 792 O O . SER A 1 99 ? -9.869 -7.131 4.157 1.00 96.44 99 SER A O 1
ATOM 794 N N . VAL A 1 100 ? -10.212 -5.482 2.663 1.00 96.81 100 VAL A N 1
ATOM 795 C CA . VAL A 1 100 ? -9.437 -4.426 3.313 1.00 96.81 100 VAL A CA 1
ATOM 796 C C . VAL A 1 100 ? -10.420 -3.379 3.820 1.00 96.81 100 VAL A C 1
ATOM 798 O O . VAL A 1 100 ? -11.162 -2.798 3.021 1.00 96.81 100 VAL A O 1
ATOM 801 N N . ASN A 1 101 ? -10.420 -3.162 5.135 1.00 96.75 101 ASN A N 1
ATOM 802 C CA . ASN A 1 101 ? -11.212 -2.143 5.813 1.00 96.75 101 ASN A CA 1
ATOM 803 C C . ASN A 1 101 ? -10.505 -1.687 7.099 1.00 96.75 101 ASN A C 1
ATOM 805 O O . ASN A 1 101 ? -10.802 -2.155 8.197 1.00 96.75 101 ASN A O 1
ATOM 809 N N . TRP A 1 102 ? -9.549 -0.776 6.951 1.00 97.25 102 TRP A N 1
ATOM 810 C CA . TRP A 1 102 ? -8.778 -0.230 8.061 1.00 97.25 102 TRP A CA 1
ATOM 811 C C . TRP A 1 102 ? -9.524 0.943 8.678 1.00 97.25 102 TRP A C 1
ATOM 813 O O . TRP A 1 102 ? -9.630 2.003 8.061 1.00 97.25 102 TRP A O 1
ATOM 823 N N . ASN A 1 103 ? -10.013 0.772 9.903 1.00 96.88 103 ASN A N 1
ATOM 824 C CA . ASN A 1 103 ? -10.618 1.857 10.666 1.00 96.88 103 ASN A CA 1
ATOM 825 C C . ASN A 1 103 ? -9.573 2.940 11.001 1.00 96.88 103 ASN A C 1
ATOM 827 O O . ASN A 1 103 ? -8.459 2.619 11.414 1.00 96.88 103 ASN A O 1
ATOM 831 N N . LEU A 1 104 ? -9.931 4.217 10.850 1.00 97.75 104 LEU A N 1
ATOM 832 C CA . LEU A 1 104 ? -9.084 5.366 11.194 1.00 97.75 104 LEU A CA 1
ATOM 833 C C . LEU A 1 104 ? -9.567 6.117 12.442 1.00 97.75 104 LEU A C 1
ATOM 835 O O . LEU A 1 104 ? -8.883 7.039 12.893 1.00 97.75 104 LEU A O 1
ATOM 839 N N . ARG A 1 105 ? -10.706 5.722 13.023 1.00 96.31 105 ARG A N 1
ATOM 840 C CA . ARG A 1 105 ? -11.269 6.329 14.234 1.00 96.31 105 ARG A CA 1
ATOM 841 C C . ARG A 1 105 ? -10.907 5.545 15.485 1.00 96.31 105 ARG A C 1
ATOM 843 O O . ARG A 1 105 ? -11.197 4.355 15.595 1.00 96.31 105 ARG A O 1
ATOM 850 N N . GLY A 1 106 ? -10.286 6.227 16.440 1.00 92.81 106 GLY A N 1
ATOM 851 C CA . GLY A 1 106 ? -10.070 5.665 17.768 1.00 92.81 106 GLY A CA 1
ATOM 852 C C . GLY A 1 106 ? -11.375 5.467 18.538 1.00 92.81 106 GLY A C 1
ATOM 853 O O . GLY A 1 106 ? -12.423 5.956 18.114 1.00 92.81 106 GLY A O 1
ATOM 854 N N . LYS A 1 107 ? -11.283 4.718 19.634 1.00 88.69 107 LYS A N 1
ATOM 855 C CA . LYS A 1 107 ? -12.341 4.609 20.639 1.00 88.69 107 LYS A CA 1
ATOM 856 C C . LYS A 1 107 ? -12.575 5.936 21.360 1.00 88.69 107 LYS A C 1
ATOM 858 O O . LYS A 1 107 ? -11.587 6.691 21.517 1.00 88.69 107 LYS A O 1
#

Sequence (107 aa):
MKQAKTAARSWENYEELDKLKSIEDYSKDVFGRINVERWAVNPAVHFNEWADFTPQDFKPVVDSFNSLFSLFQCDKCGTILHLVTSEGNSEAVKCNCGSVNWNLRGK

Foldseek 3Di:
DVLLLQQCVLVVVVVSNVVVVVLVVLQVVLVVLQVVLCVVVVCVVPVVCVVVDDPVNCVSVVVSVVSVQVSQADPPPRFGWDFDDDPNDTAWTAGPVRPHTRGSDHD

pLDDT: mean 92.1, std 7.1, range [69.56, 98.25]